Protein AF-A0A9P0LVD5-F1 (afdb_monomer)

Foldseek 3Di:
DDDDDDPPPDDDDDDFDDPDPDTDDDDPPDDDDDPDPDDDDDDPDDDDDDFDWLDDPQQFWKWWADPPDDIDIGGDDTGHDDQVRVQVSVLVVVLVVDVVCVVVPVVPSCQAWDWDQDPVVRKIKTAHQTWMFGRCSNCVSRQHHGDIDDHPDIDIRDD

Radius of gyration: 26.76 Å; Cα contacts (8 Å, |Δi|>4): 203; chains: 1; bounding box: 67×38×72 Å

Sequence (159 aa):
MFSFIKSSVMSNTFTLTGYTSKLSANFYPPIELD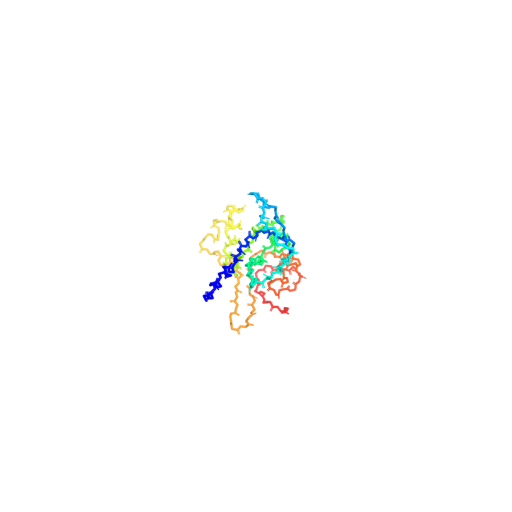ISPEYGLGLIGFYSYNTIYNIDDQHNKISLTHEGDESNVVTLPEGVYEIEDINKYIQHEIISMNDTYKERYENKVDQMFSLKANTNTLKCELHSVFDIALSNSMATMLGFKNKNFPRNKIYTSNL

Structure (mmCIF, N/CA/C/O backbone):
data_AF-A0A9P0LVD5-F1
#
_entry.id   AF-A0A9P0LVD5-F1
#
loop_
_atom_site.group_PDB
_atom_site.id
_atom_site.type_symbol
_atom_site.label_atom_id
_atom_site.label_alt_id
_atom_site.label_comp_id
_atom_site.label_asym_id
_atom_site.label_entity_id
_atom_site.label_seq_id
_atom_site.pdbx_PDB_ins_code
_atom_site.Cartn_x
_atom_site.Cartn_y
_atom_site.Cartn_z
_atom_site.occupancy
_atom_site.B_iso_or_equiv
_atom_site.auth_seq_id
_atom_site.auth_comp_id
_atom_site.auth_asym_id
_atom_site.auth_atom_id
_atom_site.pdbx_PDB_model_num
ATOM 1 N N . MET A 1 1 ? 48.397 -21.658 -47.848 1.00 34.56 1 MET A N 1
ATOM 2 C CA . MET A 1 1 ? 48.553 -20.995 -46.538 1.00 34.56 1 MET A CA 1
ATOM 3 C C . MET A 1 1 ? 47.273 -20.212 -46.302 1.00 34.56 1 MET A C 1
ATOM 5 O O . MET A 1 1 ? 47.086 -19.179 -46.925 1.00 34.56 1 MET A O 1
ATOM 9 N N . PHE A 1 2 ? 46.326 -20.789 -45.562 1.00 26.52 2 PHE A N 1
ATOM 10 C CA . PHE A 1 2 ? 45.029 -20.161 -45.302 1.00 26.52 2 PHE A CA 1
ATOM 11 C C . PHE A 1 2 ? 45.149 -19.307 -44.039 1.00 26.52 2 PHE A C 1
ATOM 13 O O . PHE A 1 2 ? 45.601 -19.797 -43.006 1.00 26.52 2 PHE A O 1
ATOM 20 N N . SER A 1 3 ? 44.825 -18.020 -44.164 1.00 28.14 3 SER A N 1
ATOM 21 C CA . SER A 1 3 ? 44.834 -17.058 -43.062 1.00 28.14 3 SER A CA 1
ATOM 22 C C . SER A 1 3 ? 43.588 -17.238 -42.193 1.00 28.14 3 SER A C 1
ATOM 24 O O . SER A 1 3 ? 42.499 -17.503 -42.701 1.00 28.14 3 SER A O 1
ATOM 26 N N . PHE A 1 4 ? 43.783 -17.132 -40.882 1.00 33.88 4 PHE A N 1
ATOM 27 C CA . PHE A 1 4 ? 42.813 -17.438 -39.839 1.00 33.88 4 PHE A CA 1
ATOM 28 C C . PHE A 1 4 ? 41.688 -16.399 -39.741 1.00 33.88 4 PHE A C 1
ATOM 30 O O . PHE A 1 4 ? 41.922 -15.192 -39.737 1.00 33.88 4 PHE A O 1
ATOM 37 N N . ILE A 1 5 ? 40.464 -16.907 -39.572 1.00 44.66 5 ILE A N 1
ATOM 38 C CA . ILE A 1 5 ? 39.280 -16.169 -39.126 1.00 44.66 5 ILE A CA 1
ATOM 39 C C . ILE A 1 5 ? 39.553 -15.613 -37.726 1.00 44.66 5 ILE A C 1
ATOM 41 O O . ILE A 1 5 ? 39.854 -16.370 -36.803 1.00 44.66 5 ILE A O 1
ATOM 45 N N . LYS A 1 6 ? 39.374 -14.305 -37.543 1.00 39.75 6 LYS A N 1
ATOM 46 C CA . LYS A 1 6 ? 39.178 -13.713 -36.217 1.00 39.75 6 LYS A CA 1
ATOM 47 C C . LYS A 1 6 ? 38.058 -12.680 -36.278 1.00 39.75 6 LYS A C 1
ATOM 49 O O . LYS A 1 6 ? 38.290 -11.485 -36.162 1.00 39.75 6 LYS A O 1
ATOM 54 N N . SER A 1 7 ? 36.826 -13.150 -36.465 1.00 43.06 7 SER A N 1
ATOM 55 C CA . SER A 1 7 ? 35.660 -12.361 -36.067 1.00 43.06 7 SER A CA 1
ATOM 56 C C . SER A 1 7 ? 35.535 -12.494 -34.550 1.00 43.06 7 SER A C 1
ATOM 58 O O . SER A 1 7 ? 34.950 -13.438 -34.027 1.00 43.06 7 SER A O 1
ATOM 60 N N . SER A 1 8 ? 36.193 -11.591 -33.828 1.00 51.53 8 SER A N 1
ATOM 61 C CA . SER A 1 8 ? 35.838 -11.318 -32.440 1.00 51.53 8 SER A CA 1
ATOM 62 C C . SER A 1 8 ? 34.467 -10.651 -32.478 1.00 51.53 8 SER A C 1
ATOM 64 O O . SER A 1 8 ? 34.387 -9.454 -32.741 1.00 51.53 8 SER A O 1
ATOM 66 N N . VAL A 1 9 ? 33.388 -11.411 -32.284 1.00 58.75 9 VAL A N 1
ATOM 67 C CA . VAL A 1 9 ? 32.045 -10.834 -32.142 1.00 58.75 9 VAL A CA 1
ATOM 68 C C . VAL A 1 9 ? 32.063 -9.958 -30.889 1.00 58.75 9 VAL A C 1
ATOM 70 O O . VAL A 1 9 ? 32.056 -10.466 -29.771 1.00 58.75 9 VAL A O 1
ATOM 73 N N . MET A 1 10 ? 32.163 -8.640 -31.067 1.00 65.62 10 MET A N 1
ATOM 74 C CA . MET A 1 10 ? 32.079 -7.691 -29.962 1.00 65.62 10 MET A CA 1
ATOM 75 C C . MET A 1 10 ? 30.617 -7.559 -29.543 1.00 65.62 10 MET A C 1
ATOM 77 O O . MET A 1 10 ? 29.795 -7.028 -30.286 1.00 65.62 10 MET A O 1
ATOM 81 N N . SER A 1 11 ? 30.288 -8.045 -28.349 1.00 71.75 11 SER A N 1
ATOM 82 C CA . SER A 1 11 ? 29.006 -7.783 -27.698 1.00 71.75 11 SER A CA 1
ATOM 83 C C . SER A 1 11 ? 29.186 -6.689 -26.649 1.00 71.75 11 SER A C 1
ATOM 85 O O . SER A 1 11 ? 29.937 -6.879 -25.692 1.00 71.75 11 SER A O 1
ATOM 87 N N . ASN A 1 12 ? 28.483 -5.569 -26.812 1.00 81.62 12 ASN A N 1
ATOM 88 C CA . ASN A 1 12 ? 28.413 -4.510 -25.807 1.00 81.62 12 ASN A CA 1
ATOM 89 C C . ASN A 1 12 ? 27.098 -4.626 -25.032 1.00 81.62 12 ASN A C 1
ATOM 91 O O . ASN A 1 12 ? 26.031 -4.742 -25.634 1.00 81.62 12 ASN A O 1
ATOM 95 N N . THR A 1 13 ? 27.176 -4.571 -23.704 1.00 87.12 13 THR A N 1
ATOM 96 C CA . THR A 1 13 ? 25.997 -4.523 -22.832 1.00 87.12 13 THR A CA 1
ATOM 97 C C . THR A 1 13 ? 25.754 -3.085 -22.408 1.00 87.12 13 THR A C 1
ATOM 99 O O . THR A 1 13 ? 26.630 -2.453 -21.819 1.00 87.12 13 THR A O 1
ATOM 102 N N . PHE A 1 14 ? 24.550 -2.582 -22.671 1.00 86.94 14 PHE A N 1
ATOM 103 C CA . PHE A 1 14 ? 24.114 -1.263 -22.230 1.00 86.94 14 PHE A CA 1
ATOM 104 C C . PHE A 1 14 ? 23.118 -1.405 -21.083 1.00 86.94 14 PHE A C 1
ATOM 106 O O . PHE A 1 14 ? 22.086 -2.058 -21.235 1.00 86.94 14 PHE A O 1
ATOM 113 N N . THR A 1 15 ? 23.410 -0.765 -19.952 1.00 89.00 15 THR A N 1
ATOM 114 C CA . THR A 1 15 ? 22.486 -0.677 -18.817 1.00 89.00 15 THR A CA 1
ATOM 115 C C . THR A 1 15 ? 21.878 0.714 -18.795 1.00 89.00 15 THR A C 1
ATOM 117 O O . THR A 1 15 ? 22.593 1.704 -18.651 1.00 89.00 15 THR A O 1
ATOM 120 N N . LEU A 1 16 ? 20.557 0.786 -18.942 1.00 89.12 16 LEU A N 1
ATOM 121 C CA . LEU A 1 16 ? 19.796 2.024 -18.847 1.00 89.12 16 LEU A CA 1
ATOM 122 C C . LEU A 1 16 ? 18.833 1.911 -17.669 1.00 89.12 16 LEU A C 1
ATOM 124 O O . LEU A 1 16 ? 18.188 0.879 -17.488 1.00 89.12 16 LEU A O 1
ATOM 128 N N . THR A 1 17 ? 18.729 2.978 -16.887 1.00 87.12 17 THR A N 1
ATOM 129 C CA . THR A 1 17 ? 17.748 3.104 -15.809 1.00 87.12 17 THR A CA 1
ATOM 130 C C . THR A 1 17 ? 16.838 4.288 -16.098 1.00 87.12 17 THR A C 1
ATOM 132 O O . THR A 1 17 ? 17.245 5.285 -16.695 1.00 87.12 17 THR A O 1
ATOM 135 N N . GLY A 1 18 ? 15.576 4.171 -15.705 1.00 86.38 18 GLY A N 1
ATOM 136 C CA . GLY A 1 18 ? 14.593 5.226 -15.885 1.00 86.38 18 GLY A CA 1
ATOM 137 C C . GLY A 1 18 ? 13.255 4.835 -15.279 1.00 86.38 18 GLY A C 1
ATOM 138 O O . GLY A 1 18 ? 12.994 3.662 -15.034 1.00 86.38 18 GLY A O 1
ATOM 139 N N . TYR A 1 19 ? 12.408 5.836 -15.057 1.00 81.38 19 TYR A N 1
ATOM 140 C CA . TYR A 1 19 ? 11.065 5.672 -14.487 1.00 81.38 19 TYR A CA 1
ATOM 141 C C . TYR A 1 19 ? 9.973 5.625 -15.567 1.00 81.38 19 TYR A C 1
ATOM 143 O O . TYR A 1 19 ? 8.792 5.773 -15.276 1.00 81.38 19 TYR A O 1
ATOM 151 N N . THR A 1 20 ? 10.362 5.484 -16.839 1.00 80.56 20 THR A N 1
ATOM 152 C CA . THR A 1 20 ? 9.434 5.498 -17.976 1.00 80.56 20 THR A CA 1
ATOM 153 C C . THR A 1 20 ? 9.774 4.396 -18.970 1.00 80.56 20 THR A C 1
ATOM 155 O O . THR A 1 20 ? 10.893 3.888 -18.999 1.00 80.56 20 THR A O 1
ATOM 158 N N . SER A 1 21 ? 8.826 4.081 -19.853 1.00 81.00 21 SER A N 1
ATOM 159 C CA . SER A 1 21 ? 9.022 3.134 -20.956 1.00 81.00 21 SER A CA 1
ATOM 160 C C . SER A 1 21 ? 9.960 3.641 -22.061 1.00 81.00 21 SER A C 1
ATOM 162 O O . SER A 1 21 ? 10.256 2.903 -22.999 1.00 81.00 21 SER A O 1
ATOM 164 N N . LYS A 1 22 ? 10.432 4.892 -21.978 1.00 87.19 22 LYS A N 1
ATOM 165 C CA . LYS A 1 22 ? 11.388 5.482 -22.916 1.00 87.19 22 LYS A CA 1
ATOM 166 C C . LYS A 1 22 ? 12.748 5.611 -22.239 1.00 87.19 22 LYS A C 1
ATOM 168 O O . LYS A 1 22 ? 12.905 6.379 -21.293 1.00 87.19 22 LYS A O 1
ATOM 173 N N . LEU A 1 23 ? 13.727 4.874 -22.755 1.00 88.31 23 LEU A N 1
ATOM 174 C CA . LEU A 1 23 ? 15.107 4.888 -22.278 1.00 88.31 23 LEU A CA 1
ATOM 175 C C . LEU A 1 23 ? 16.023 5.390 -23.395 1.00 88.31 23 LEU A C 1
ATOM 177 O O . LEU A 1 23 ? 15.930 4.943 -24.537 1.00 88.31 23 LEU A O 1
ATOM 181 N N . SER A 1 24 ? 16.909 6.322 -23.061 1.00 90.31 24 SER A N 1
ATOM 182 C CA . SER A 1 24 ? 17.911 6.870 -23.975 1.00 90.31 24 SER A CA 1
ATOM 183 C C . SER A 1 24 ? 19.168 7.229 -23.195 1.00 90.31 24 SER A C 1
ATOM 185 O O . SER A 1 24 ? 19.065 7.756 -22.089 1.00 90.31 24 SER A O 1
ATOM 187 N N . ALA A 1 25 ? 20.338 6.988 -23.776 1.00 88.25 25 ALA A N 1
ATOM 188 C CA . ALA A 1 25 ? 21.621 7.343 -23.184 1.00 88.25 25 ALA A CA 1
ATOM 189 C C . ALA A 1 25 ? 22.551 7.925 -24.253 1.00 88.25 25 ALA A C 1
ATOM 191 O O . ALA A 1 25 ? 22.530 7.489 -25.403 1.00 88.25 25 ALA A O 1
ATOM 192 N N . ASN A 1 26 ? 23.373 8.893 -23.848 1.00 90.25 26 ASN A N 1
ATOM 193 C CA . ASN A 1 26 ? 24.466 9.422 -24.655 1.00 90.25 26 ASN A CA 1
ATOM 194 C C . ASN A 1 26 ? 25.773 8.820 -24.139 1.00 90.25 26 ASN A C 1
ATOM 196 O O . ASN A 1 26 ? 26.042 8.879 -22.939 1.00 90.25 26 ASN A O 1
ATOM 200 N N . PHE A 1 27 ? 26.580 8.254 -25.030 1.00 86.06 27 PHE A N 1
ATOM 201 C CA . PHE A 1 27 ? 27.846 7.623 -24.665 1.00 86.06 27 PHE A CA 1
ATOM 202 C C . PHE A 1 27 ? 29.015 8.577 -24.917 1.00 86.06 27 PHE A C 1
ATOM 204 O O . PHE A 1 27 ? 29.106 9.179 -25.988 1.00 86.06 27 PHE A O 1
ATOM 211 N N . TYR A 1 28 ? 29.895 8.714 -23.920 1.00 86.44 28 TYR A N 1
ATOM 212 C CA . TYR A 1 28 ? 31.171 9.414 -24.046 1.00 86.44 28 TYR A CA 1
ATOM 213 C C . TYR A 1 28 ? 32.302 8.557 -23.447 1.00 86.44 28 TYR A C 1
ATOM 215 O O . TYR A 1 28 ? 32.211 8.205 -22.267 1.00 86.44 28 TYR A O 1
ATOM 223 N N . PRO A 1 29 ? 33.364 8.233 -24.208 1.00 87.25 29 PRO A N 1
ATOM 224 C CA . PRO A 1 29 ? 33.580 8.584 -25.618 1.00 87.25 29 PRO A CA 1
ATOM 225 C C . PRO A 1 29 ? 32.531 7.947 -26.555 1.00 87.25 29 PRO A C 1
ATOM 227 O O . PRO A 1 29 ? 31.830 7.017 -26.142 1.00 87.25 29 PRO A O 1
ATOM 230 N N . PRO A 1 30 ? 32.367 8.467 -27.787 1.00 86.81 30 PRO A N 1
ATOM 231 C CA . PRO A 1 30 ? 31.458 7.867 -28.756 1.00 86.81 30 PRO A CA 1
ATOM 232 C C . PRO A 1 30 ? 31.867 6.421 -29.055 1.00 86.81 30 PRO A C 1
ATOM 234 O O . PRO A 1 30 ? 33.039 6.061 -28.976 1.00 86.81 30 PRO A O 1
ATOM 237 N N . ILE A 1 31 ? 30.886 5.591 -29.409 1.00 83.62 31 ILE A N 1
ATOM 238 C CA . ILE A 1 31 ? 31.150 4.221 -29.849 1.00 83.62 31 ILE A CA 1
ATOM 239 C C . ILE A 1 31 ? 31.815 4.306 -31.222 1.00 83.62 31 ILE A C 1
ATOM 241 O O . ILE A 1 31 ? 31.172 4.669 -32.208 1.00 83.62 31 ILE A O 1
ATOM 245 N N . GLU A 1 32 ? 33.106 4.003 -31.265 1.00 82.94 32 GLU A N 1
ATOM 246 C CA . GLU A 1 32 ? 33.874 3.985 -32.502 1.00 82.94 32 GLU A CA 1
ATOM 247 C C . GLU A 1 32 ? 33.580 2.696 -33.273 1.00 82.94 32 GLU A C 1
ATOM 249 O O . GLU A 1 32 ? 33.659 1.588 -32.739 1.00 82.94 32 GLU A O 1
ATOM 254 N N . LEU A 1 33 ? 33.201 2.859 -34.537 1.00 80.38 33 LEU A N 1
ATOM 255 C CA . LEU A 1 33 ? 33.091 1.773 -35.501 1.00 80.38 33 LEU A CA 1
ATOM 256 C C . LEU A 1 33 ? 34.344 1.809 -36.378 1.00 80.38 33 LEU A C 1
ATOM 258 O O . LEU A 1 33 ? 34.876 2.887 -36.647 1.00 80.38 33 LEU A O 1
ATOM 262 N N . ASP A 1 34 ? 34.813 0.642 -36.818 1.00 79.38 34 ASP A N 1
ATOM 263 C CA . ASP A 1 34 ? 35.940 0.560 -37.752 1.00 79.38 34 ASP A CA 1
ATOM 264 C C . ASP A 1 34 ? 35.622 1.278 -39.098 1.00 79.38 34 ASP A C 1
ATOM 266 O O . ASP A 1 34 ? 34.551 1.841 -39.317 1.00 79.38 34 ASP A O 1
ATOM 270 N N . ILE A 1 35 ? 36.548 1.255 -40.056 1.00 77.56 35 ILE A N 1
ATOM 271 C CA . ILE A 1 35 ? 36.388 1.936 -41.362 1.00 77.56 35 ILE A CA 1
ATOM 272 C C . ILE A 1 35 ? 35.598 1.076 -42.387 1.00 77.56 35 ILE A C 1
ATOM 274 O O . ILE A 1 35 ? 35.456 1.437 -43.554 1.00 77.56 35 ILE A O 1
ATOM 278 N N . SER A 1 36 ? 35.078 -0.088 -41.989 1.00 77.38 36 SER A N 1
ATOM 279 C CA . SER A 1 36 ? 34.351 -0.995 -42.891 1.00 77.38 36 SER A CA 1
ATOM 280 C C . SER A 1 36 ? 33.016 -0.379 -43.341 1.00 77.38 36 SER A C 1
ATOM 282 O O . SER A 1 36 ? 32.330 0.236 -42.538 1.00 77.38 36 SER A O 1
ATOM 284 N N . PRO A 1 37 ? 32.584 -0.536 -44.602 1.00 67.44 37 PRO A N 1
ATOM 285 C CA . PRO A 1 37 ? 31.345 0.086 -45.080 1.00 67.44 37 PRO A CA 1
ATOM 286 C C . PRO A 1 37 ? 30.058 -0.585 -44.570 1.00 67.44 37 PRO A C 1
ATOM 288 O O . PRO A 1 37 ? 28.981 -0.007 -44.704 1.00 67.44 37 PRO A O 1
ATOM 291 N N . GLU A 1 38 ? 30.139 -1.791 -44.000 1.00 78.62 38 GLU A N 1
ATOM 292 C CA . GLU A 1 38 ? 28.968 -2.586 -43.620 1.00 78.62 38 GLU A CA 1
ATOM 293 C C . GLU A 1 38 ? 28.970 -2.910 -42.121 1.00 78.62 38 GLU A C 1
ATOM 295 O O . GLU A 1 38 ? 29.773 -3.714 -41.641 1.00 78.62 38 GLU A O 1
ATOM 300 N N . TYR A 1 39 ? 28.031 -2.301 -41.392 1.00 74.31 39 TYR A N 1
ATOM 301 C CA . TYR A 1 39 ? 27.758 -2.573 -39.982 1.00 74.31 39 TYR A CA 1
ATOM 302 C C . TYR A 1 39 ? 26.319 -3.038 -39.795 1.00 74.31 39 TYR A C 1
ATOM 304 O O . TYR A 1 39 ? 25.386 -2.457 -40.346 1.00 74.31 39 TYR A O 1
ATOM 312 N N . GLY A 1 40 ? 26.139 -4.064 -38.968 1.00 78.69 40 GLY A N 1
ATOM 313 C CA . GLY A 1 40 ? 24.835 -4.505 -38.491 1.00 78.69 40 GLY A CA 1
ATOM 314 C C . GLY A 1 40 ? 24.742 -4.314 -36.984 1.00 78.69 40 GLY A C 1
ATOM 315 O O . GLY A 1 40 ? 25.621 -4.758 -36.248 1.00 78.69 40 GLY A O 1
ATOM 316 N N . LEU A 1 41 ? 23.666 -3.680 -36.521 1.00 81.50 41 LEU A N 1
ATOM 317 C CA . LEU A 1 41 ? 23.310 -3.676 -35.106 1.00 81.50 41 LEU A CA 1
ATOM 318 C C . LEU A 1 41 ? 22.334 -4.829 -34.851 1.00 81.50 41 LEU A C 1
ATOM 320 O O . LEU A 1 41 ? 21.229 -4.839 -35.391 1.00 81.50 41 LEU A O 1
ATOM 324 N N . GLY A 1 42 ? 22.738 -5.791 -34.025 1.00 82.44 42 GLY A N 1
ATOM 325 C CA . GLY A 1 42 ? 21.886 -6.890 -33.581 1.00 82.44 42 GLY A CA 1
ATOM 326 C C . GLY A 1 42 ? 21.673 -6.836 -32.073 1.00 82.44 42 GLY A C 1
ATOM 327 O O . GLY A 1 42 ? 22.639 -6.789 -31.313 1.00 82.44 42 GLY A O 1
ATOM 328 N N . LEU A 1 43 ? 20.417 -6.869 -31.630 1.00 86.94 43 LEU A N 1
ATOM 329 C CA . LEU A 1 43 ? 20.092 -7.042 -30.216 1.00 86.94 43 LEU A CA 1
ATOM 330 C C . LEU A 1 43 ? 20.192 -8.528 -29.862 1.00 86.94 43 LEU A C 1
ATOM 332 O O . LEU A 1 43 ? 19.361 -9.325 -30.289 1.00 86.94 43 LEU A O 1
ATOM 336 N N . ILE A 1 44 ? 21.212 -8.893 -29.089 1.00 87.25 44 ILE A N 1
ATOM 337 C CA . ILE A 1 44 ? 21.461 -10.292 -28.702 1.00 87.25 44 ILE A CA 1
ATOM 338 C C . ILE A 1 44 ? 20.590 -10.702 -27.501 1.00 87.25 44 ILE A C 1
ATOM 340 O O . ILE A 1 44 ? 20.219 -11.865 -27.374 1.00 87.25 44 ILE A O 1
ATOM 344 N N . GLY A 1 45 ? 20.219 -9.757 -26.632 1.00 85.50 45 GLY A N 1
ATOM 345 C CA . GLY A 1 45 ? 19.348 -10.016 -25.488 1.00 85.50 45 GLY A CA 1
ATOM 346 C C . GLY A 1 45 ? 18.811 -8.734 -24.862 1.00 85.50 45 GLY A C 1
ATOM 347 O O . GLY A 1 45 ? 19.489 -7.708 -24.859 1.00 85.50 45 GLY A O 1
ATOM 348 N N . PHE A 1 46 ? 17.589 -8.804 -24.333 1.00 87.88 46 PHE A N 1
ATOM 349 C 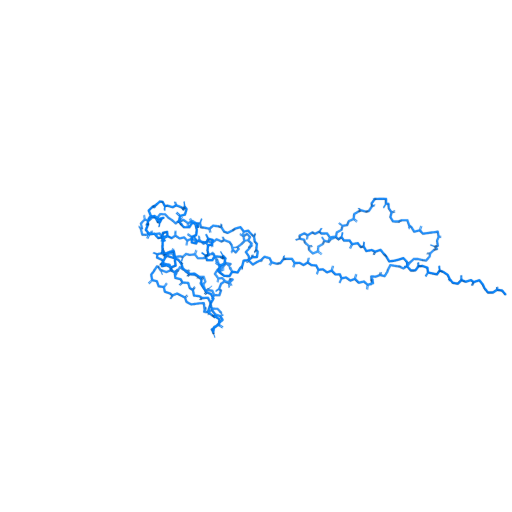CA . PHE A 1 46 ? 16.926 -7.713 -23.624 1.00 87.88 46 PHE A CA 1
ATOM 350 C C . PHE A 1 46 ? 16.511 -8.190 -22.236 1.00 87.88 46 PHE A C 1
ATOM 352 O O . PHE A 1 46 ? 15.715 -9.119 -22.107 1.00 87.88 46 PHE A O 1
ATOM 359 N N . TYR A 1 47 ? 17.050 -7.541 -21.208 1.00 87.25 47 TYR A N 1
ATOM 360 C CA . TYR A 1 47 ? 16.718 -7.807 -19.814 1.00 87.25 47 TYR A CA 1
ATOM 361 C C . TYR A 1 47 ? 16.154 -6.529 -19.206 1.00 87.25 47 TYR A C 1
ATOM 363 O O . TYR A 1 47 ? 16.785 -5.476 -19.270 1.00 87.25 47 TYR A O 1
ATOM 371 N N . SER A 1 48 ? 14.963 -6.626 -18.626 1.00 84.88 48 SER A N 1
ATOM 372 C CA . SER A 1 48 ? 14.282 -5.517 -17.968 1.00 84.88 48 SER A CA 1
ATOM 373 C C . SER A 1 48 ? 13.938 -5.929 -16.544 1.00 84.88 48 SER A C 1
ATOM 375 O O . SER A 1 48 ? 13.391 -7.008 -16.321 1.00 84.88 48 SER A O 1
ATOM 377 N N . TYR A 1 49 ? 14.265 -5.055 -15.598 1.00 82.38 49 TYR A N 1
ATOM 378 C CA . TYR A 1 49 ? 13.853 -5.157 -14.206 1.00 82.38 49 TYR A CA 1
ATOM 379 C C . TYR A 1 49 ? 12.957 -3.957 -13.923 1.00 82.38 49 TYR A C 1
ATOM 381 O O . TYR A 1 49 ? 13.400 -2.820 -14.070 1.00 82.38 49 TYR A O 1
ATOM 389 N N . ASN A 1 50 ? 11.704 -4.208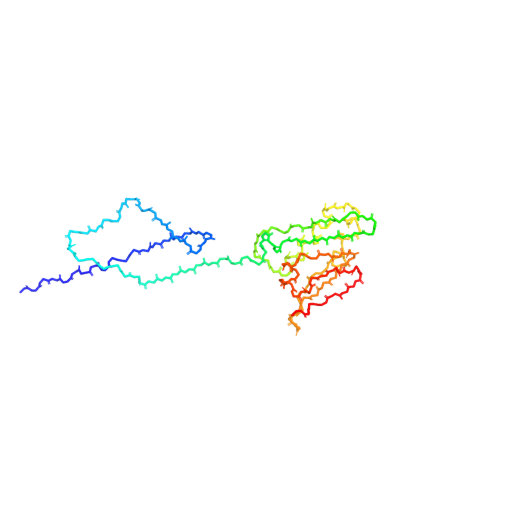 -13.553 1.00 78.62 50 ASN A N 1
ATOM 390 C CA . ASN A 1 50 ? 10.758 -3.164 -13.176 1.00 78.62 50 ASN A CA 1
ATOM 391 C C . ASN A 1 50 ? 10.305 -3.420 -11.744 1.00 78.62 50 ASN A C 1
ATOM 393 O O . ASN A 1 50 ? 9.929 -4.544 -11.412 1.00 78.62 50 ASN A O 1
ATOM 397 N N . THR A 1 51 ? 10.301 -2.372 -10.929 1.00 79.31 51 THR A N 1
ATOM 398 C CA . THR A 1 51 ? 9.610 -2.386 -9.642 1.00 79.31 51 THR A CA 1
ATOM 399 C C . THR A 1 51 ? 8.260 -1.721 -9.848 1.00 79.31 51 THR A C 1
ATOM 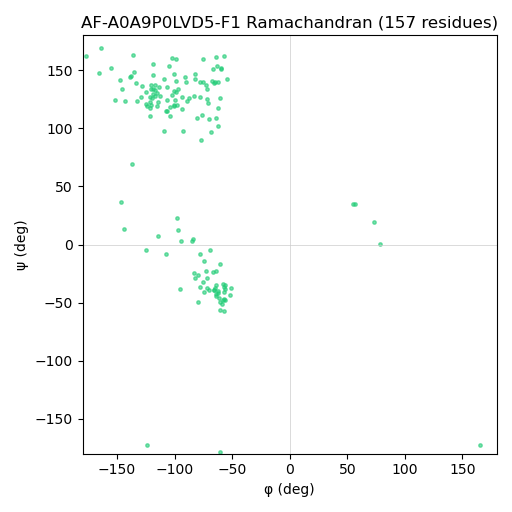401 O O . THR A 1 51 ? 8.200 -0.570 -10.272 1.00 79.31 51 THR A O 1
ATOM 404 N N . ILE A 1 52 ? 7.183 -2.457 -9.589 1.00 82.94 52 ILE A N 1
ATOM 405 C CA . ILE A 1 52 ? 5.820 -1.935 -9.664 1.00 82.94 52 ILE A CA 1
ATOM 406 C C . ILE A 1 52 ? 5.365 -1.713 -8.228 1.00 82.94 52 ILE A C 1
ATOM 408 O O . ILE A 1 52 ? 5.206 -2.674 -7.477 1.00 82.94 52 ILE A O 1
ATOM 412 N N . TYR A 1 53 ? 5.209 -0.451 -7.843 1.00 88.69 53 TYR A N 1
ATOM 413 C CA . TYR A 1 53 ? 4.658 -0.094 -6.542 1.00 88.69 53 TYR A CA 1
ATOM 414 C C . TYR A 1 53 ? 3.163 -0.397 -6.525 1.00 88.69 53 TYR A C 1
ATOM 416 O O . TYR A 1 53 ? 2.453 -0.071 -7.475 1.00 88.69 53 TYR A O 1
ATOM 424 N N . ASN A 1 54 ? 2.686 -1.040 -5.460 1.00 89.62 54 ASN A N 1
ATOM 425 C CA . ASN A 1 54 ? 1.249 -1.157 -5.216 1.00 89.62 54 ASN A CA 1
ATOM 426 C C . ASN A 1 54 ? 0.700 0.099 -4.529 1.00 89.62 54 ASN A C 1
ATOM 428 O O . ASN A 1 54 ? -0.475 0.408 -4.694 1.00 89.62 54 ASN A O 1
ATOM 432 N N . ILE A 1 55 ? 1.549 0.839 -3.811 1.00 91.88 55 ILE A N 1
ATOM 433 C CA . ILE A 1 55 ? 1.226 2.149 -3.250 1.00 91.88 55 ILE A CA 1
ATOM 434 C C . ILE A 1 55 ? 1.953 3.229 -4.055 1.00 91.88 55 ILE A C 1
ATOM 436 O O . ILE A 1 55 ? 3.180 3.298 -4.039 1.00 91.88 55 ILE A O 1
ATOM 440 N N . ASP A 1 56 ? 1.190 4.083 -4.731 1.00 90.06 56 ASP A N 1
ATOM 441 C CA . ASP A 1 56 ? 1.664 5.261 -5.467 1.00 90.06 56 ASP A CA 1
ATOM 442 C C . ASP A 1 56 ? 0.959 6.542 -4.968 1.00 90.06 56 ASP A C 1
ATOM 444 O O . ASP A 1 56 ? 0.198 6.513 -3.996 1.00 90.06 56 ASP A O 1
ATOM 448 N N . ASP A 1 57 ? 1.177 7.673 -5.637 1.00 89.12 57 ASP A N 1
ATOM 449 C CA . ASP A 1 57 ? 0.556 8.964 -5.318 1.00 89.12 57 ASP A CA 1
ATOM 450 C C . ASP A 1 57 ? -0.987 8.976 -5.392 1.00 89.12 57 ASP A C 1
ATOM 452 O O . ASP A 1 57 ? -1.634 9.869 -4.831 1.00 89.12 57 ASP A O 1
ATOM 456 N N . GLN A 1 58 ? -1.590 7.979 -6.044 1.00 86.81 58 GLN A N 1
ATOM 457 C CA . GLN A 1 58 ? -3.034 7.793 -6.133 1.00 86.81 58 GLN A CA 1
ATOM 458 C C . GLN A 1 58 ? -3.546 6.823 -5.061 1.00 86.81 58 GLN A C 1
ATOM 460 O O . GLN A 1 58 ? -4.625 7.048 -4.507 1.00 86.81 58 GLN A O 1
ATOM 465 N N . HIS A 1 59 ? -2.816 5.754 -4.743 1.00 87.62 59 HIS A N 1
ATOM 466 C CA . HIS A 1 59 ? -3.255 4.629 -3.903 1.00 87.62 59 HIS A CA 1
ATOM 467 C C . HIS A 1 59 ? -2.789 4.716 -2.437 1.00 87.62 59 HIS A C 1
ATOM 469 O O . HIS A 1 59 ? -2.740 3.699 -1.751 1.00 87.62 59 HIS A O 1
ATOM 475 N N . ASN A 1 60 ? -2.467 5.908 -1.927 1.00 93.19 60 ASN A N 1
ATOM 476 C CA . ASN A 1 60 ? -1.775 6.056 -0.642 1.00 93.19 60 ASN A CA 1
ATOM 477 C C . ASN A 1 60 ? -2.545 6.739 0.498 1.00 93.19 60 ASN A C 1
ATOM 479 O O . ASN A 1 60 ? -1.934 7.025 1.525 1.00 93.19 60 ASN A O 1
ATOM 483 N N . LYS A 1 61 ? -3.843 7.037 0.362 1.00 92.50 61 LYS A N 1
ATOM 484 C CA . LYS A 1 61 ? -4.579 7.841 1.360 1.00 92.50 61 LYS A CA 1
ATOM 485 C C . LYS A 1 61 ? -5.735 7.103 2.016 1.00 92.50 61 LYS A C 1
ATOM 487 O O . LYS A 1 61 ? -6.597 6.539 1.338 1.00 92.50 61 LYS A O 1
ATOM 492 N N . ILE A 1 62 ? -5.800 7.234 3.340 1.00 92.50 62 ILE A N 1
ATOM 493 C CA . ILE A 1 62 ? -6.895 6.758 4.186 1.00 92.50 62 ILE A CA 1
ATOM 494 C C . ILE A 1 62 ? -7.355 7.893 5.090 1.00 92.50 62 ILE A C 1
ATOM 496 O O . ILE A 1 62 ? -6.5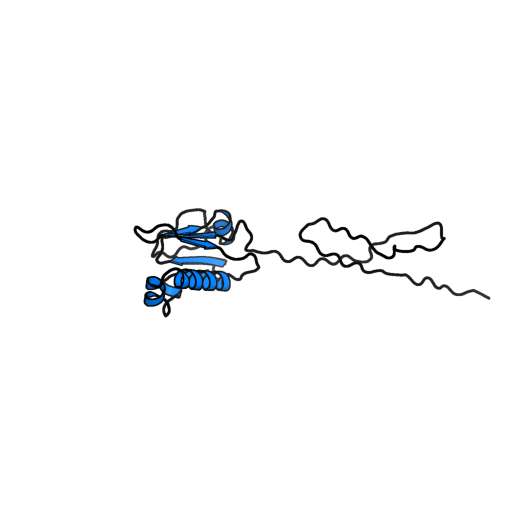59 8.478 5.819 1.00 92.50 62 ILE A O 1
ATOM 500 N N . SER A 1 63 ? -8.652 8.169 5.078 1.00 92.56 63 SER A N 1
ATOM 501 C CA . SER A 1 63 ? -9.292 9.122 5.976 1.00 92.56 63 SER A CA 1
ATOM 502 C C . SER A 1 63 ? -9.920 8.399 7.165 1.00 92.56 63 SER A C 1
ATOM 504 O O . SER A 1 63 ? -10.613 7.395 6.996 1.00 92.56 63 SER A O 1
ATOM 506 N N . LEU A 1 64 ? -9.679 8.929 8.361 1.00 91.25 64 LEU A N 1
ATOM 507 C CA . LEU A 1 64 ? -10.124 8.410 9.648 1.00 91.25 64 LEU A CA 1
ATOM 508 C C . LEU A 1 64 ? -10.889 9.504 10.384 1.00 91.25 64 LEU A C 1
ATOM 510 O O . LEU A 1 64 ? -10.342 10.569 10.665 1.00 91.25 64 LEU A O 1
ATOM 514 N N . THR A 1 65 ? -12.149 9.249 10.711 1.00 90.12 65 THR A N 1
ATOM 515 C CA . THR A 1 65 ? -12.987 10.191 11.459 1.00 90.12 65 THR A CA 1
ATOM 516 C C . THR A 1 65 ? -13.423 9.566 12.779 1.00 90.12 65 THR A C 1
ATOM 518 O O . THR A 1 65 ? -13.912 8.434 12.821 1.00 90.12 65 THR A O 1
ATOM 521 N N . HIS A 1 66 ? -13.223 10.307 13.866 1.00 83.81 66 HIS A N 1
ATOM 522 C CA . HIS A 1 66 ? -13.756 9.982 15.184 1.00 83.81 66 HIS A CA 1
ATOM 523 C C . HIS A 1 66 ? -14.984 10.860 15.475 1.00 83.81 66 HIS A C 1
ATOM 525 O O . HIS A 1 66 ? -15.225 11.860 14.801 1.00 83.81 66 HIS A O 1
ATOM 531 N N . GLU A 1 67 ? -15.829 10.455 16.421 1.00 77.19 67 GLU A N 1
ATOM 532 C CA . GLU A 1 67 ? -17.118 11.112 16.645 1.00 77.19 67 GLU A CA 1
ATOM 533 C C . GLU A 1 67 ? -16.967 12.569 17.071 1.00 77.19 67 GLU A C 1
ATOM 535 O O . GLU A 1 67 ? -16.440 12.848 18.143 1.00 77.19 67 GLU A O 1
ATOM 540 N N . GLY A 1 68 ? -17.482 13.478 16.241 1.00 70.12 68 GLY A N 1
ATOM 541 C CA . GLY A 1 68 ? -17.423 14.916 16.499 1.00 70.12 68 GLY A CA 1
ATOM 542 C C . GLY A 1 68 ? -16.072 15.565 16.185 1.00 70.12 68 GLY A C 1
ATOM 543 O O . GLY A 1 68 ? -15.962 16.777 16.348 1.00 70.12 68 GLY A O 1
ATOM 544 N N . ASP A 1 69 ? -15.093 14.793 15.704 1.00 77.44 69 ASP A N 1
ATOM 545 C CA . ASP A 1 69 ? -13.758 15.274 15.347 1.00 77.44 69 ASP A CA 1
ATOM 546 C C . ASP A 1 69 ? -13.616 15.517 13.837 1.00 77.44 69 ASP A C 1
ATOM 548 O O . ASP A 1 69 ? -14.350 14.965 13.010 1.00 77.44 69 ASP A O 1
ATOM 552 N N . GLU A 1 70 ? -12.628 16.333 13.465 1.00 81.44 70 GLU A N 1
ATOM 553 C CA . GLU A 1 70 ? -12.213 16.477 12.070 1.00 81.44 70 GLU A CA 1
ATOM 554 C C . GLU A 1 70 ? -11.585 15.177 11.540 1.00 81.44 70 GLU A C 1
ATOM 556 O O . GLU A 1 70 ? -10.993 14.381 12.277 1.00 81.44 70 GLU A O 1
ATOM 561 N N . SER A 1 71 ? -11.714 14.947 10.230 1.00 85.25 71 SER A N 1
ATOM 562 C CA . SER A 1 71 ? -11.124 13.768 9.597 1.00 85.25 71 SER A CA 1
ATOM 563 C C . SER A 1 71 ? -9.604 13.896 9.541 1.00 85.25 71 SER A C 1
ATOM 565 O O . SER A 1 71 ? -9.070 14.769 8.861 1.00 85.25 71 SER A O 1
ATOM 567 N N . ASN A 1 72 ? -8.908 12.941 10.149 1.00 89.44 72 ASN A N 1
ATOM 568 C CA . ASN A 1 72 ? -7.469 12.768 9.993 1.00 89.44 72 ASN A CA 1
ATOM 569 C C . ASN A 1 72 ? -7.181 11.988 8.708 1.00 89.44 72 ASN A C 1
ATOM 571 O O . ASN A 1 72 ? -7.968 11.127 8.314 1.00 89.44 72 ASN A O 1
ATOM 575 N N . VAL A 1 73 ? -6.069 12.283 8.036 1.00 91.62 73 VAL A N 1
ATOM 576 C CA . VAL A 1 73 ? -5.665 11.581 6.810 1.00 91.62 73 VAL A CA 1
ATOM 577 C C . VAL A 1 73 ? -4.297 10.951 7.020 1.00 91.62 73 VAL A C 1
ATOM 579 O O . VAL A 1 73 ? -3.310 11.652 7.218 1.00 91.62 73 VAL A O 1
ATOM 582 N N . VAL A 1 74 ? -4.243 9.626 6.935 1.00 92.75 74 VAL A N 1
ATOM 583 C CA . VAL A 1 74 ? -3.003 8.850 6.898 1.00 92.75 74 VAL A CA 1
ATOM 584 C C . VAL A 1 74 ? -2.560 8.743 5.443 1.00 92.75 74 VAL A C 1
ATOM 586 O O . VAL A 1 74 ? -3.335 8.308 4.588 1.00 92.75 74 VAL A O 1
ATOM 589 N N . THR A 1 75 ? -1.318 9.145 5.166 1.00 93.94 75 THR A N 1
ATOM 590 C CA . THR A 1 75 ? -0.700 9.021 3.840 1.00 93.94 75 THR A CA 1
ATOM 591 C C . THR A 1 75 ? 0.468 8.043 3.913 1.00 93.94 75 THR A C 1
ATOM 593 O O . THR A 1 75 ? 1.390 8.237 4.707 1.00 93.94 75 THR A O 1
ATOM 596 N N . LEU A 1 76 ? 0.422 6.988 3.102 1.00 94.44 76 LEU A N 1
ATOM 597 C CA . LEU A 1 76 ? 1.510 6.026 2.970 1.00 94.44 76 LEU A CA 1
ATOM 598 C C . LEU A 1 76 ? 2.577 6.555 1.990 1.00 94.44 76 LEU A C 1
ATOM 600 O O . LEU A 1 76 ? 2.231 7.181 0.983 1.00 94.44 76 LEU A O 1
ATOM 604 N N . PRO A 1 77 ? 3.872 6.320 2.245 1.00 94.56 77 PRO A N 1
ATOM 605 C CA . PRO A 1 77 ? 4.912 6.551 1.254 1.00 94.56 77 PRO A CA 1
ATOM 606 C C . PRO A 1 77 ? 4.723 5.629 0.044 1.00 94.56 77 PRO A C 1
ATOM 608 O O . PRO A 1 77 ? 4.152 4.546 0.162 1.00 94.56 77 PRO A O 1
ATOM 611 N N . GLU A 1 78 ? 5.214 6.053 -1.119 1.00 93.00 78 GLU A N 1
ATOM 612 C CA . GLU A 1 78 ? 5.211 5.204 -2.311 1.00 93.00 78 GLU A CA 1
ATOM 613 C C . GLU A 1 78 ? 6.135 4.000 -2.117 1.00 93.00 78 GLU A C 1
ATOM 615 O O . GLU A 1 78 ? 7.244 4.128 -1.587 1.00 93.00 78 GLU A O 1
ATOM 620 N N . GLY A 1 79 ? 5.697 2.827 -2.567 1.00 92.44 79 GLY A N 1
ATOM 621 C CA . GLY A 1 79 ? 6.497 1.620 -2.432 1.00 92.44 79 GLY A CA 1
ATOM 622 C C . GLY A 1 79 ? 5.734 0.325 -2.661 1.00 92.44 79 GLY A C 1
ATOM 623 O O . GLY A 1 79 ? 4.576 0.302 -3.080 1.00 92.44 79 GLY A O 1
ATOM 624 N N . VAL A 1 80 ? 6.434 -0.774 -2.383 1.00 91.88 80 VAL A N 1
ATOM 625 C CA . VAL A 1 80 ? 5.876 -2.127 -2.377 1.00 91.88 80 VAL A CA 1
ATOM 626 C C . VAL A 1 80 ? 5.598 -2.516 -0.933 1.00 91.88 80 VAL A C 1
ATOM 628 O O . VAL A 1 80 ? 6.525 -2.561 -0.126 1.00 91.88 80 VAL A O 1
ATOM 631 N N . TYR A 1 81 ? 4.339 -2.798 -0.624 1.00 93.69 81 TYR A N 1
ATOM 632 C CA . TYR A 1 81 ? 3.896 -3.154 0.719 1.00 93.69 81 TYR A CA 1
ATOM 633 C C . TYR A 1 81 ? 3.088 -4.444 0.709 1.00 93.69 81 TYR A C 1
ATOM 635 O O . TYR A 1 81 ? 2.176 -4.594 -0.105 1.00 93.69 81 TYR A O 1
ATOM 643 N N . GLU A 1 82 ? 3.349 -5.324 1.670 1.00 93.38 82 GLU A N 1
ATOM 644 C CA . GLU A 1 82 ? 2.404 -6.386 2.004 1.00 93.38 82 GLU A CA 1
ATOM 645 C C . GLU A 1 82 ? 1.226 -5.815 2.807 1.00 93.38 82 GLU A C 1
ATOM 647 O O . GLU A 1 82 ? 1.318 -4.745 3.422 1.00 93.38 82 GLU A O 1
ATOM 652 N N . ILE A 1 83 ? 0.101 -6.534 2.835 1.00 94.44 83 ILE A N 1
ATOM 653 C CA . ILE A 1 83 ? -1.089 -6.115 3.596 1.00 94.44 83 ILE A CA 1
ATOM 654 C C . ILE A 1 83 ? -0.741 -5.904 5.079 1.00 94.44 83 ILE A C 1
ATOM 656 O O . ILE A 1 83 ? -1.209 -4.950 5.704 1.00 94.44 83 ILE A O 1
ATOM 660 N N . GLU A 1 84 ? 0.117 -6.756 5.638 1.00 95.25 84 GLU A N 1
ATOM 661 C CA . GLU A 1 84 ? 0.602 -6.658 7.012 1.00 95.25 84 GLU A CA 1
ATOM 662 C C . GLU A 1 84 ? 1.427 -5.388 7.255 1.00 95.25 84 GLU A C 1
ATOM 664 O O . GLU A 1 84 ? 1.351 -4.810 8.343 1.00 95.25 84 GLU A O 1
ATOM 669 N N . ASP A 1 85 ? 2.194 -4.938 6.261 1.00 96.25 85 ASP A N 1
ATOM 670 C CA . ASP A 1 85 ? 3.014 -3.730 6.364 1.00 96.25 85 ASP A CA 1
ATOM 671 C C . ASP A 1 85 ? 2.144 -2.475 6.289 1.00 96.25 85 ASP A C 1
ATOM 673 O O . ASP A 1 85 ? 2.310 -1.568 7.108 1.00 96.25 85 ASP A O 1
ATOM 677 N N . ILE A 1 86 ? 1.144 -2.463 5.396 1.00 95.44 86 ILE A N 1
ATOM 678 C CA . ILE A 1 86 ? 0.109 -1.418 5.346 1.00 95.44 86 ILE A CA 1
ATOM 679 C C . ILE A 1 86 ? -0.595 -1.325 6.705 1.00 95.44 86 ILE A C 1
ATOM 681 O O . ILE A 1 86 ? -0.731 -0.237 7.266 1.00 95.44 86 ILE A O 1
ATOM 685 N N . ASN A 1 87 ? -1.005 -2.466 7.270 1.00 96.62 87 ASN A N 1
ATOM 686 C CA . ASN A 1 87 ? -1.677 -2.516 8.565 1.00 96.62 87 ASN A CA 1
ATOM 687 C C . ASN A 1 87 ? -0.825 -1.911 9.687 1.00 96.62 87 ASN A C 1
ATOM 689 O O . ASN A 1 87 ? -1.303 -1.045 10.419 1.00 96.62 87 ASN A O 1
ATOM 693 N N . LYS A 1 88 ? 0.435 -2.343 9.812 1.00 96.62 88 LYS A N 1
ATOM 694 C CA . LYS A 1 88 ? 1.352 -1.841 10.847 1.00 96.62 88 LYS A CA 1
ATOM 695 C C . LYS A 1 88 ? 1.623 -0.350 10.689 1.00 96.62 88 LYS A C 1
ATOM 697 O O . LYS A 1 88 ? 1.641 0.364 11.688 1.00 96.62 88 LYS A O 1
ATOM 702 N N . TYR A 1 89 ? 1.811 0.114 9.454 1.00 96.31 89 TYR A N 1
ATOM 703 C CA . TYR A 1 89 ? 2.044 1.526 9.172 1.00 96.31 89 TYR A CA 1
ATOM 704 C C . TYR A 1 89 ? 0.864 2.381 9.641 1.00 96.31 89 TYR A C 1
ATOM 706 O O . TYR A 1 89 ? 1.049 3.337 10.387 1.00 96.31 89 TYR A O 1
ATOM 714 N N .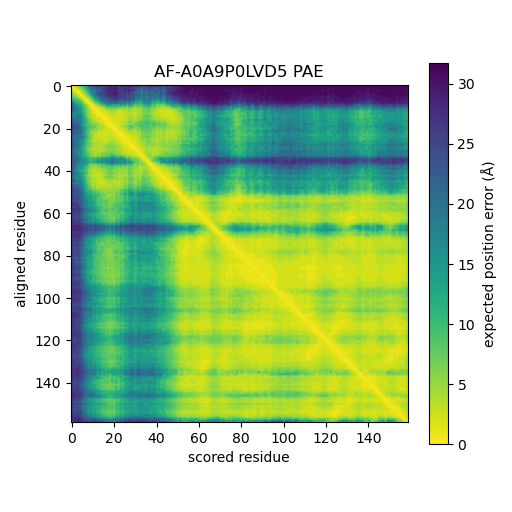 ILE A 1 90 ? -0.362 1.991 9.279 1.00 94.75 90 ILE A N 1
ATOM 715 C CA . ILE A 1 90 ? -1.573 2.714 9.686 1.00 94.75 90 ILE A CA 1
ATOM 716 C C . ILE A 1 90 ? -1.748 2.677 11.207 1.00 94.75 90 ILE A C 1
ATOM 718 O O . ILE A 1 90 ? -2.036 3.705 11.809 1.00 94.75 90 ILE A O 1
ATOM 722 N N . GLN A 1 91 ? -1.550 1.520 11.849 1.00 95.56 91 GLN A N 1
ATOM 723 C CA . GLN A 1 91 ? -1.625 1.405 13.309 1.00 95.56 91 GLN A CA 1
ATOM 724 C C . GLN A 1 91 ? -0.641 2.356 14.001 1.00 95.56 91 GLN A 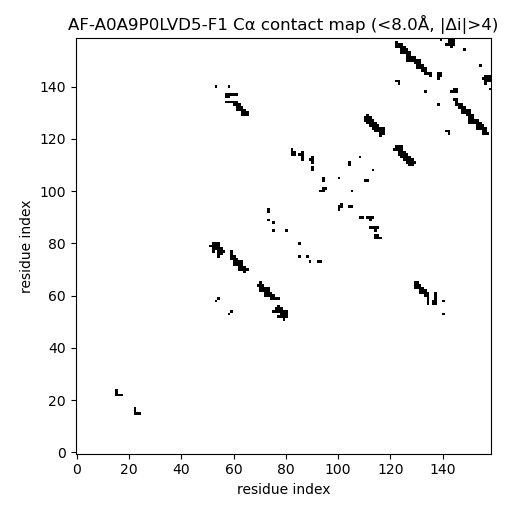C 1
ATOM 726 O O . GLN A 1 91 ? -1.028 3.065 14.929 1.00 95.56 91 GLN A O 1
ATOM 731 N N . HIS A 1 92 ? 0.610 2.387 13.535 1.00 95.12 92 HIS A N 1
ATOM 732 C CA . HIS A 1 92 ? 1.637 3.278 14.062 1.00 95.12 92 HIS A CA 1
ATOM 733 C C . HIS A 1 92 ? 1.254 4.749 13.880 1.00 95.12 92 HIS A C 1
ATOM 735 O O . HIS A 1 92 ? 1.346 5.522 14.831 1.00 95.12 92 HIS A O 1
ATOM 741 N N . GLU A 1 93 ? 0.778 5.120 12.692 1.00 94.50 93 GLU A N 1
ATOM 742 C CA . GLU A 1 93 ? 0.424 6.502 12.380 1.00 94.50 93 GLU A CA 1
ATOM 743 C C . GLU A 1 93 ? -0.775 6.997 13.204 1.00 94.50 93 GLU A C 1
ATOM 745 O O . GLU A 1 93 ? -0.769 8.105 13.726 1.00 94.50 93 GLU A O 1
ATOM 750 N N . ILE A 1 94 ? -1.786 6.154 13.424 1.00 91.62 94 ILE A N 1
ATOM 751 C CA . ILE A 1 94 ? -2.928 6.519 14.276 1.00 91.62 94 ILE A CA 1
ATOM 752 C C . ILE A 1 94 ? -2.486 6.785 15.723 1.00 91.62 94 ILE A C 1
ATOM 754 O O . ILE A 1 94 ? -2.993 7.698 16.376 1.00 91.62 94 ILE A O 1
ATOM 758 N N . ILE A 1 95 ? -1.554 5.981 16.234 1.00 92.12 95 ILE A N 1
ATOM 759 C CA . ILE A 1 95 ? -1.038 6.101 17.602 1.00 92.12 95 ILE A CA 1
ATOM 760 C C . ILE A 1 95 ? -0.145 7.332 17.750 1.00 92.12 95 ILE A C 1
ATOM 762 O O . ILE A 1 95 ? -0.187 7.988 18.788 1.00 92.12 95 ILE A O 1
ATOM 766 N N . SER A 1 96 ? 0.651 7.660 16.730 1.00 90.94 96 SER A N 1
ATOM 767 C CA . SER A 1 96 ? 1.521 8.840 16.745 1.00 90.94 96 SER A CA 1
ATOM 768 C C . SER A 1 96 ? 0.747 10.154 16.594 1.00 90.94 96 SER A C 1
ATOM 770 O O . SER A 1 96 ? 1.232 11.191 17.042 1.00 90.94 96 SER A O 1
ATOM 772 N N . MET A 1 97 ? -0.458 10.121 16.015 1.00 87.38 97 MET A N 1
ATOM 773 C CA . MET A 1 97 ? -1.298 11.304 15.795 1.00 87.38 97 MET A CA 1
ATOM 774 C C . MET A 1 97 ? -1.923 11.889 17.072 1.00 87.38 97 MET A C 1
ATOM 776 O O . MET A 1 97 ? -2.222 13.082 17.096 1.00 87.38 97 MET A O 1
ATOM 780 N N . ASN A 1 98 ? -2.182 11.085 18.112 1.00 86.25 98 ASN A N 1
ATOM 781 C CA . ASN A 1 98 ? -2.894 11.554 19.308 1.00 86.25 98 ASN A CA 1
ATOM 782 C C . ASN A 1 98 ? -2.505 10.771 20.573 1.00 86.25 98 ASN A C 1
ATOM 784 O O . ASN A 1 98 ? -2.704 9.555 20.647 1.00 86.25 98 ASN A O 1
ATOM 788 N N . ASP A 1 99 ? -2.060 11.487 21.610 1.00 88.94 99 ASP A N 1
ATOM 789 C CA . ASP A 1 99 ? -1.657 10.905 22.898 1.00 88.94 99 ASP A CA 1
ATOM 790 C C . ASP A 1 99 ? -2.780 10.093 23.570 1.00 88.94 99 ASP A C 1
ATOM 792 O O . ASP A 1 99 ? -2.525 9.044 24.157 1.00 88.94 99 ASP A O 1
ATOM 796 N N . THR A 1 100 ? -4.043 10.499 23.406 1.00 88.06 100 THR A N 1
ATOM 797 C CA . THR A 1 100 ? -5.205 9.759 23.930 1.00 88.06 100 THR A CA 1
ATOM 798 C C . THR A 1 100 ? -5.361 8.402 23.239 1.00 88.06 100 THR A C 1
ATOM 800 O O . THR A 1 100 ? -5.702 7.405 23.882 1.00 88.06 100 THR A O 1
ATOM 803 N N . TYR A 1 101 ? -5.121 8.329 21.924 1.00 88.94 101 TYR A N 1
ATOM 804 C CA . TYR A 1 101 ? -5.162 7.057 21.193 1.00 88.94 101 TYR A CA 1
ATOM 805 C C . TYR A 1 101 ? -3.993 6.166 21.579 1.00 88.94 101 TYR A C 1
ATOM 807 O O . TYR A 1 101 ? -4.195 4.966 21.774 1.00 88.94 101 TYR A O 1
ATOM 815 N N . LYS A 1 102 ? -2.808 6.753 21.763 1.00 90.50 102 LYS A N 1
ATOM 816 C CA . LYS A 1 102 ? -1.639 6.043 22.268 1.00 90.50 102 LYS A CA 1
ATOM 817 C C . LYS A 1 102 ? -1.909 5.407 23.625 1.00 90.50 102 LYS A C 1
ATOM 819 O O . LYS A 1 102 ? -1.850 4.187 23.732 1.00 90.50 102 LYS A O 1
ATOM 824 N N . GLU A 1 103 ? -2.309 6.185 24.627 1.00 91.00 103 GLU A N 1
ATOM 825 C CA . GLU A 1 103 ? -2.592 5.662 25.971 1.00 91.00 103 GLU A CA 1
ATOM 826 C C . GLU A 1 103 ? -3.661 4.558 25.961 1.00 91.00 103 GLU A C 1
ATOM 828 O O . GLU A 1 103 ? -3.569 3.572 26.697 1.00 91.00 103 GLU A O 1
ATOM 833 N N . ARG A 1 104 ? -4.673 4.688 25.096 1.00 90.69 104 ARG A N 1
ATOM 834 C CA . ARG A 1 104 ? -5.785 3.735 25.018 1.00 90.69 104 ARG A CA 1
ATOM 835 C C . ARG A 1 104 ? -5.445 2.444 24.270 1.00 90.69 104 ARG A C 1
ATOM 837 O O . ARG A 1 104 ? -5.964 1.387 24.643 1.00 90.69 104 ARG A O 1
ATOM 844 N N . TYR A 1 105 ? -4.635 2.516 23.213 1.00 92.44 105 TYR A N 1
ATOM 845 C CA . TYR A 1 105 ? -4.482 1.426 22.243 1.00 92.44 105 TYR A CA 1
ATOM 846 C C . TYR A 1 105 ? -3.049 0.939 22.016 1.00 92.44 105 TYR A C 1
ATOM 848 O O . TYR A 1 105 ? -2.905 -0.076 21.343 1.00 92.44 105 TYR A O 1
ATOM 856 N N . GLU A 1 106 ? -2.008 1.542 22.602 1.00 89.94 106 GLU A N 1
ATOM 857 C CA . GLU A 1 106 ? -0.599 1.129 22.416 1.00 89.94 106 GLU A CA 1
ATOM 858 C C . GLU A 1 106 ? -0.379 -0.378 22.648 1.00 89.94 106 GLU A C 1
ATOM 860 O O . GLU A 1 106 ? 0.329 -1.035 21.892 1.00 89.94 106 GLU A O 1
ATOM 865 N N . ASN A 1 107 ? -1.079 -0.967 23.624 1.00 91.12 107 ASN A N 1
ATOM 866 C CA . ASN A 1 107 ? -1.000 -2.402 23.932 1.00 91.12 107 ASN A CA 1
ATOM 867 C C . ASN A 1 107 ? -2.085 -3.263 23.247 1.00 91.12 107 ASN A C 1
ATOM 869 O O . ASN A 1 107 ? -2.207 -4.454 23.536 1.00 91.12 107 ASN A O 1
ATOM 873 N N . LYS A 1 108 ? -2.938 -2.669 22.402 1.00 93.38 108 LYS A N 1
ATOM 874 C CA . LYS A 1 108 ? -4.125 -3.299 21.784 1.00 93.38 108 LYS A CA 1
ATOM 875 C C . LYS A 1 108 ? -4.399 -2.769 20.369 1.00 93.38 108 LYS A C 1
ATOM 877 O O . LYS A 1 108 ? -5.555 -2.620 19.975 1.00 93.38 108 LYS A O 1
ATOM 882 N N . VAL A 1 109 ? -3.346 -2.498 19.602 1.00 93.44 109 VAL A N 1
ATOM 883 C CA . VAL A 1 109 ? -3.423 -1.844 18.282 1.00 93.44 109 VAL A CA 1
ATOM 884 C C . VAL A 1 109 ? -4.333 -2.581 17.292 1.00 93.44 109 VAL A C 1
ATOM 886 O O . VAL A 1 109 ? -5.091 -1.950 16.560 1.00 93.44 109 VAL A O 1
ATOM 889 N N . ASP A 1 110 ? -4.368 -3.915 17.359 1.00 92.88 110 ASP A N 1
ATOM 890 C CA . ASP A 1 110 ? -5.231 -4.758 16.520 1.00 92.88 110 ASP A CA 1
ATOM 891 C C . ASP A 1 110 ? -6.730 -4.594 16.814 1.00 92.88 110 ASP A C 1
ATOM 893 O O . ASP A 1 110 ? -7.568 -4.882 15.960 1.00 92.88 110 ASP A O 1
ATOM 897 N N . GLN A 1 111 ? -7.091 -4.137 18.019 1.00 92.44 111 GLN A N 1
ATOM 898 C CA . GLN A 1 111 ? -8.481 -3.815 18.362 1.00 92.44 111 GLN A CA 1
ATOM 899 C C . GLN A 1 111 ? -8.883 -2.437 17.825 1.00 92.44 111 GLN A C 1
ATOM 901 O O . GLN A 1 111 ? -10.062 -2.205 17.576 1.00 92.44 111 GLN A O 1
ATOM 906 N N . MET A 1 112 ? -7.917 -1.534 17.637 1.00 94.25 112 MET A N 1
ATOM 907 C CA . MET A 1 112 ? -8.131 -0.179 17.128 1.00 94.25 112 MET A CA 1
ATOM 908 C C . MET A 1 112 ? -8.281 -0.161 15.605 1.00 94.25 112 MET A C 1
ATOM 910 O O . MET A 1 112 ? -9.218 0.434 15.072 1.00 94.25 112 MET A O 1
ATOM 914 N N . PHE A 1 113 ? -7.356 -0.811 14.905 1.00 95.62 113 PHE A N 1
ATOM 915 C CA . PHE A 1 113 ? -7.349 -0.926 13.454 1.00 95.62 113 PHE A CA 1
ATOM 916 C C . PHE A 1 113 ? -6.784 -2.290 13.072 1.00 95.62 113 PHE A C 1
ATOM 918 O O . PHE A 1 113 ? -5.757 -2.711 13.599 1.00 95.62 113 PHE A O 1
ATOM 925 N N . S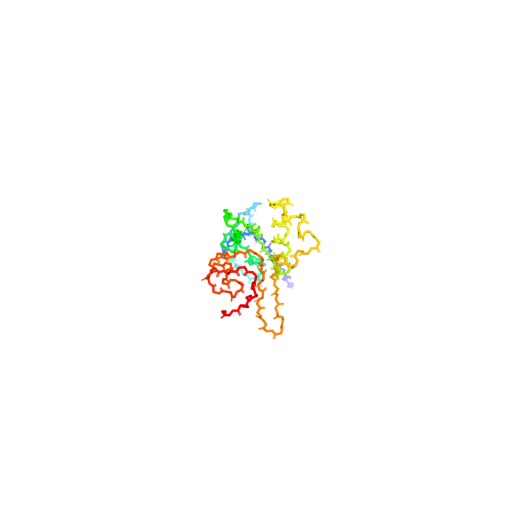ER A 1 114 ? -7.445 -2.977 12.148 1.00 96.88 114 SER A N 1
ATOM 926 C CA . SER A 1 114 ? -6.942 -4.215 11.575 1.00 96.88 114 SER A CA 1
ATOM 927 C C . SER A 1 114 ? -7.299 -4.280 10.098 1.00 96.88 114 SER A C 1
ATOM 929 O O . SER A 1 114 ? -8.470 -4.230 9.735 1.00 96.88 114 SER A O 1
ATOM 931 N N . LEU A 1 115 ? -6.279 -4.442 9.267 1.00 96.31 115 LEU A N 1
ATOM 932 C CA . LEU A 1 115 ? -6.373 -4.805 7.863 1.00 96.31 115 LEU A CA 1
ATOM 933 C C . LEU A 1 115 ? -5.614 -6.119 7.673 1.00 96.31 115 LEU A C 1
ATOM 935 O O . LEU A 1 115 ? -4.429 -6.200 7.992 1.00 96.31 115 LEU A O 1
ATOM 939 N N . LYS A 1 116 ? -6.301 -7.165 7.216 1.00 95.75 116 LYS A N 1
ATOM 940 C CA . LYS A 1 116 ? -5.722 -8.511 7.089 1.00 95.75 116 LYS A CA 1
ATOM 941 C C . LYS A 1 116 ? -6.161 -9.180 5.800 1.00 95.75 116 LYS A C 1
ATOM 943 O O . LYS A 1 116 ? -7.309 -9.037 5.387 1.00 95.75 116 LYS A O 1
ATOM 948 N N . ALA A 1 117 ? -5.265 -9.954 5.202 1.00 94.25 117 ALA A N 1
ATOM 949 C CA . ALA A 1 117 ? -5.621 -10.869 4.132 1.00 94.25 117 ALA A CA 1
ATOM 950 C C . ALA A 1 117 ? -6.168 -12.174 4.730 1.00 94.25 117 ALA A C 1
ATOM 952 O O . ALA A 1 117 ? -5.540 -12.813 5.574 1.00 94.25 117 ALA A O 1
ATOM 953 N N . ASN A 1 118 ? -7.340 -12.597 4.273 1.00 92.19 118 ASN A N 1
ATOM 954 C CA . ASN A 1 118 ? -7.895 -13.909 4.553 1.00 92.19 118 ASN A CA 1
ATOM 955 C C . ASN A 1 118 ? -7.478 -14.860 3.427 1.00 92.19 118 ASN A C 1
ATOM 957 O O . ASN A 1 118 ? -8.101 -14.906 2.366 1.00 92.19 118 ASN A O 1
ATOM 961 N N . THR A 1 119 ? -6.422 -15.637 3.667 1.00 89.06 119 THR A N 1
ATOM 962 C CA . THR A 1 119 ? -5.823 -16.552 2.679 1.00 89.06 119 THR A CA 1
ATOM 963 C C . THR A 1 119 ? -6.753 -17.681 2.239 1.00 89.06 119 THR A C 1
ATOM 965 O O . THR A 1 119 ? -6.602 -18.195 1.136 1.00 89.06 119 THR A O 1
ATOM 968 N N . ASN A 1 120 ? -7.755 -18.034 3.050 1.00 90.88 120 ASN A N 1
ATOM 969 C CA . ASN A 1 120 ? -8.745 -19.050 2.688 1.00 90.88 120 ASN A CA 1
ATOM 970 C C . ASN A 1 120 ? -9.764 -18.529 1.668 1.00 90.88 120 ASN A C 1
ATOM 972 O O . ASN A 1 120 ? -10.277 -19.296 0.859 1.00 90.88 120 ASN A O 1
ATOM 976 N N . THR A 1 121 ? -10.089 -17.235 1.728 1.00 90.06 121 THR A N 1
ATOM 977 C CA . THR A 1 121 ? -11.101 -16.612 0.857 1.00 90.06 121 THR A CA 1
ATOM 978 C C . THR A 1 121 ? -10.508 -15.698 -0.211 1.00 90.06 121 THR A C 1
ATOM 980 O O . THR A 1 121 ? -11.247 -15.263 -1.089 1.00 90.06 121 THR A O 1
ATOM 983 N N . LEU A 1 122 ? -9.197 -15.428 -0.151 1.00 89.25 122 LEU A N 1
ATOM 984 C CA . LEU A 1 122 ? -8.475 -14.458 -0.985 1.00 89.25 122 LEU A CA 1
ATOM 985 C C . LEU A 1 122 ? -9.081 -13.047 -0.913 1.00 89.25 122 LEU A C 1
ATOM 987 O O . LEU A 1 122 ? -9.112 -12.312 -1.898 1.00 89.25 122 LEU A O 1
ATOM 991 N N . LYS A 1 123 ? -9.588 -12.677 0.268 1.00 93.12 123 LYS A N 1
ATOM 992 C CA . LYS A 1 123 ? -10.243 -11.390 0.530 1.00 93.12 123 LYS A CA 1
ATOM 993 C C . LYS A 1 123 ? -9.509 -10.596 1.598 1.00 93.12 123 LYS A C 1
ATOM 995 O O . LYS A 1 123 ? -8.852 -11.174 2.456 1.00 93.12 123 LYS A O 1
ATOM 1000 N N . CYS A 1 124 ? -9.671 -9.278 1.581 1.00 94.44 124 CYS A N 1
ATOM 1001 C CA . CYS A 1 124 ? -9.219 -8.406 2.658 1.00 94.44 124 CYS A CA 1
ATOM 1002 C C . CYS A 1 124 ? -10.327 -8.237 3.700 1.00 94.44 124 CYS A C 1
ATOM 1004 O O . CYS A 1 124 ? -11.498 -8.069 3.354 1.00 94.44 124 CYS A O 1
ATOM 1006 N N . GLU A 1 125 ? -9.951 -8.237 4.971 1.00 95.75 125 GLU A N 1
ATOM 1007 C CA . GLU A 1 125 ? -10.807 -7.915 6.106 1.00 95.75 125 GLU A CA 1
ATOM 1008 C C . GLU A 1 125 ? -10.323 -6.616 6.748 1.00 95.75 125 GLU A C 1
ATOM 1010 O O . GLU A 1 125 ? -9.140 -6.473 7.053 1.00 95.75 125 GLU A O 1
ATOM 1015 N N . LEU A 1 126 ? -11.242 -5.671 6.931 1.00 95.50 126 LEU A N 1
ATOM 1016 C CA . LEU A 1 126 ? -10.998 -4.353 7.500 1.00 95.50 126 LEU A CA 1
ATOM 1017 C C . LEU A 1 126 ? -11.865 -4.162 8.743 1.00 95.50 126 LEU A C 1
ATOM 1019 O O . LEU A 1 126 ? -13.087 -4.296 8.685 1.00 95.50 126 LEU A O 1
ATOM 1023 N N . HIS A 1 127 ? -11.238 -3.790 9.848 1.00 95.88 127 HIS A N 1
ATOM 1024 C CA . HIS A 1 127 ? -11.885 -3.422 11.096 1.00 95.88 127 HIS A CA 1
ATOM 1025 C C . HIS A 1 127 ? -11.265 -2.137 11.639 1.00 95.88 127 HIS A C 1
ATOM 1027 O O . HIS A 1 127 ? -10.044 -1.983 11.635 1.00 95.88 127 HIS A O 1
ATOM 1033 N N . SER A 1 128 ? -12.094 -1.230 12.157 1.00 94.62 128 SER A N 1
ATOM 1034 C CA . SER A 1 128 ? -11.606 -0.063 12.885 1.00 94.62 128 SER A CA 1
ATOM 1035 C C . SER A 1 128 ? -12.630 0.492 13.862 1.00 94.62 128 SER A C 1
ATOM 1037 O O . SER A 1 128 ? -13.836 0.384 13.643 1.00 94.62 128 SER A O 1
ATOM 1039 N N . VAL A 1 129 ? -12.133 1.123 14.926 1.00 93.94 129 VAL A N 1
ATOM 1040 C CA . VAL A 1 129 ? -12.928 1.925 15.869 1.00 93.94 129 VAL A CA 1
ATOM 1041 C C . VAL A 1 129 ? -13.270 3.323 15.333 1.00 93.94 129 VAL A C 1
ATOM 1043 O O . VAL A 1 129 ? -14.080 4.023 15.942 1.00 93.94 129 VAL A O 1
ATOM 1046 N N . PHE A 1 130 ? -12.687 3.714 14.195 1.00 92.50 130 PHE A N 1
ATOM 1047 C CA . PHE A 1 130 ? -12.935 4.972 13.487 1.00 92.50 130 PHE A CA 1
ATOM 1048 C C . PHE A 1 130 ? -13.792 4.743 12.244 1.00 92.50 130 PHE A C 1
ATOM 1050 O O . PHE A 1 130 ? -13.797 3.651 11.670 1.00 92.50 130 PHE A O 1
ATOM 1057 N N . ASP A 1 131 ? -14.525 5.774 11.830 1.00 93.19 131 ASP A N 1
ATOM 1058 C CA . ASP A 1 131 ? -15.169 5.773 10.523 1.00 93.19 131 ASP A CA 1
ATOM 1059 C C . ASP A 1 131 ? -14.074 5.937 9.460 1.00 93.19 131 ASP A C 1
ATOM 1061 O O . ASP A 1 131 ? -13.269 6.868 9.529 1.00 93.19 131 ASP A O 1
ATOM 1065 N N . ILE A 1 132 ? -14.016 5.012 8.498 1.00 92.69 132 ILE A N 1
ATOM 1066 C CA . ILE A 1 132 ? -12.978 4.994 7.461 1.00 92.69 132 ILE A CA 1
ATOM 1067 C C . ILE A 1 132 ? -13.562 5.445 6.126 1.00 92.69 132 ILE A C 1
ATOM 1069 O O . ILE A 1 132 ? -14.598 4.942 5.688 1.00 92.69 132 ILE A O 1
ATOM 1073 N N . ALA A 1 133 ? -12.839 6.311 5.423 1.00 91.94 133 ALA A N 1
ATOM 1074 C CA . ALA A 1 133 ? -13.007 6.515 3.991 1.00 91.94 133 ALA A CA 1
ATOM 1075 C C . ALA A 1 133 ? -11.681 6.226 3.277 1.00 91.94 133 ALA A C 1
ATOM 1077 O O . ALA A 1 133 ? -10.643 6.809 3.583 1.00 91.94 133 ALA A O 1
ATOM 1078 N N . LEU A 1 134 ? -11.716 5.287 2.335 1.00 88.56 134 LEU A N 1
ATOM 1079 C CA . LEU A 1 134 ? -10.583 4.967 1.469 1.00 88.56 134 LEU A CA 1
ATOM 1080 C C . LEU A 1 134 ? -10.683 5.818 0.202 1.00 88.56 134 LEU A C 1
ATOM 1082 O O . LEU A 1 134 ? -11.788 6.022 -0.304 1.00 88.56 134 LEU A O 1
ATOM 1086 N N . SER A 1 135 ? -9.554 6.274 -0.348 1.00 85.62 135 SER A N 1
ATOM 1087 C CA . SER A 1 135 ? -9.569 6.848 -1.697 1.00 85.62 135 SER A CA 1
ATOM 1088 C C . SER A 1 135 ? -10.079 5.808 -2.708 1.00 85.62 135 SER A C 1
ATOM 1090 O O . SER A 1 135 ? -9.910 4.605 -2.503 1.00 85.62 135 SER A O 1
ATOM 1092 N N . ASN A 1 136 ? -10.704 6.238 -3.813 1.00 82.25 136 ASN A N 1
ATOM 1093 C CA . ASN A 1 136 ? -11.257 5.312 -4.820 1.00 82.25 136 ASN A CA 1
ATOM 1094 C C . ASN A 1 136 ? -10.227 4.276 -5.293 1.00 82.25 136 ASN A C 1
ATOM 1096 O O . ASN A 1 136 ? -10.538 3.093 -5.427 1.00 82.25 136 ASN A O 1
ATOM 1100 N N . SER A 1 137 ? -9.011 4.746 -5.542 1.00 83.75 137 SER A N 1
ATOM 1101 C CA . SER A 1 137 ? -7.829 3.982 -5.923 1.00 83.75 137 SER A CA 1
ATOM 1102 C C . SER A 1 137 ? -7.465 2.961 -4.844 1.00 83.75 137 SER A C 1
ATOM 1104 O O . SER A 1 137 ? -7.476 1.760 -5.112 1.00 83.75 137 SER A O 1
ATOM 1106 N N . MET A 1 138 ? -7.249 3.394 -3.599 1.00 89.38 138 MET A N 1
ATOM 1107 C CA . MET A 1 138 ? -6.860 2.492 -2.509 1.00 89.38 138 MET A CA 1
ATOM 1108 C C . MET A 1 138 ? -7.954 1.472 -2.158 1.00 89.38 138 MET A C 1
ATOM 1110 O O . MET A 1 138 ? -7.660 0.305 -1.905 1.00 89.38 138 MET A O 1
ATOM 1114 N N . ALA A 1 139 ? -9.226 1.880 -2.202 1.00 90.81 139 ALA A N 1
ATOM 1115 C CA . ALA A 1 139 ? -10.360 0.976 -2.028 1.00 90.81 139 ALA A CA 1
ATOM 1116 C C . ALA A 1 139 ? -10.332 -0.144 -3.075 1.00 90.81 139 ALA A C 1
ATOM 1118 O O . ALA A 1 139 ? -10.433 -1.318 -2.724 1.00 90.81 139 ALA A O 1
ATOM 1119 N N . THR A 1 140 ? -10.128 0.218 -4.346 1.00 90.06 140 THR A N 1
ATOM 1120 C CA . THR A 1 140 ? -10.067 -0.735 -5.461 1.00 90.06 140 THR A CA 1
ATOM 1121 C C . THR A 1 140 ? -8.877 -1.684 -5.319 1.00 90.06 140 THR A C 1
ATOM 1123 O O . THR A 1 140 ? -9.057 -2.889 -5.477 1.00 90.06 140 THR A O 1
ATOM 1126 N N . MET A 1 141 ? -7.697 -1.176 -4.939 1.00 90.50 141 MET A N 1
ATOM 1127 C CA . MET A 1 141 ? -6.504 -1.995 -4.677 1.00 90.50 141 MET A CA 1
ATOM 1128 C C . MET A 1 141 ? -6.754 -3.056 -3.594 1.00 90.50 141 MET A C 1
ATOM 1130 O O . MET A 1 141 ? -6.335 -4.200 -3.735 1.00 90.50 141 MET A O 1
ATOM 1134 N N . LEU A 1 142 ? -7.474 -2.698 -2.529 1.00 91.69 142 LEU A N 1
ATOM 1135 C CA . LEU A 1 142 ? -7.812 -3.602 -1.424 1.00 91.69 142 LEU A CA 1
ATOM 1136 C C . LEU A 1 142 ? -9.076 -4.454 -1.684 1.00 91.69 142 LEU A C 1
ATOM 1138 O O . LEU A 1 142 ? -9.525 -5.194 -0.806 1.00 91.69 142 LEU A O 1
ATOM 1142 N N . GLY A 1 143 ? -9.688 -4.350 -2.868 1.00 91.88 143 GLY A N 1
ATOM 1143 C CA . GLY A 1 143 ? -10.897 -5.096 -3.239 1.00 91.88 143 GLY A CA 1
ATOM 1144 C C . GLY A 1 143 ? -12.187 -4.601 -2.564 1.00 91.88 143 GLY A C 1
ATOM 1145 O O . GLY A 1 143 ? -13.193 -5.319 -2.491 1.00 91.88 143 GLY A O 1
ATOM 1146 N N . PHE A 1 144 ? -12.197 -3.375 -2.051 1.00 92.56 144 PHE A N 1
ATOM 1147 C CA . PHE A 1 144 ? -13.376 -2.745 -1.472 1.00 92.56 144 PHE A CA 1
ATOM 1148 C C . PHE A 1 144 ? -14.060 -1.795 -2.455 1.00 92.56 144 PHE A C 1
ATOM 1150 O O . PHE A 1 144 ? -13.431 -1.013 -3.162 1.00 92.56 144 PHE A O 1
ATOM 1157 N N . LYS A 1 145 ? -15.395 -1.796 -2.453 1.00 89.69 145 LYS A N 1
ATOM 1158 C CA . LYS A 1 145 ? -16.155 -0.748 -3.142 1.00 89.69 145 LYS A CA 1
ATOM 1159 C C . LYS A 1 145 ? -15.893 0.592 -2.465 1.00 89.69 145 LYS A C 1
ATOM 1161 O O . LYS A 1 145 ? -15.890 0.656 -1.238 1.00 89.69 145 LYS A O 1
ATOM 1166 N N . ASN A 1 146 ? -15.759 1.649 -3.259 1.00 85.38 146 ASN A N 1
ATOM 1167 C CA . ASN A 1 146 ? -15.628 3.000 -2.738 1.00 85.38 146 A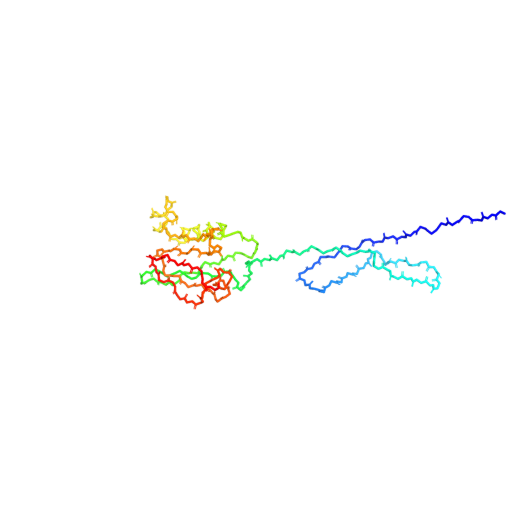SN A CA 1
ATOM 1168 C C . ASN A 1 146 ? -16.901 3.426 -1.985 1.00 85.38 146 ASN A C 1
ATOM 1170 O O . ASN A 1 146 ? -17.956 3.624 -2.591 1.00 85.38 146 ASN A O 1
ATOM 1174 N N . LYS A 1 147 ? -16.802 3.514 -0.661 1.00 87.12 147 LYS A N 1
ATOM 1175 C CA . LYS A 1 147 ? -17.844 3.983 0.254 1.00 87.12 147 LYS A CA 1
ATOM 1176 C C . LYS A 1 147 ? -17.208 4.309 1.603 1.00 87.12 147 LYS A C 1
ATOM 1178 O O . LYS A 1 147 ? -16.084 3.896 1.876 1.00 87.12 147 LYS A O 1
ATOM 1183 N N . ASN A 1 148 ? -17.975 4.948 2.476 1.00 89.69 148 ASN A N 1
ATOM 1184 C CA . ASN A 1 148 ? -17.596 5.072 3.877 1.00 89.69 148 ASN A CA 1
ATOM 1185 C C . ASN A 1 148 ? -17.819 3.734 4.597 1.00 89.69 148 ASN A C 1
ATOM 1187 O O . ASN A 1 148 ? -18.823 3.045 4.371 1.00 89.69 148 ASN A O 1
ATOM 1191 N N . PHE A 1 149 ? -16.890 3.385 5.478 1.00 92.44 149 PHE A N 1
ATOM 1192 C CA . PHE A 1 149 ? -16.907 2.200 6.326 1.00 92.44 149 PHE A CA 1
ATOM 1193 C C . PHE A 1 149 ? -17.141 2.644 7.772 1.00 92.44 149 PHE A C 1
ATOM 1195 O O . PHE A 1 149 ? -16.197 3.059 8.442 1.00 92.44 149 PHE A O 1
ATOM 1202 N N . PRO A 1 150 ? -18.395 2.585 8.256 1.00 93.19 150 PRO A N 1
ATOM 1203 C CA . PRO A 1 150 ? -18.708 2.898 9.642 1.00 93.19 150 PRO A CA 1
ATOM 1204 C C . PRO A 1 150 ? -17.884 2.089 10.648 1.00 93.19 150 PRO A C 1
ATOM 1206 O O . PRO A 1 150 ? -17.684 0.886 10.453 1.00 93.19 150 PRO A O 1
ATOM 1209 N N . ARG A 1 151 ? -17.496 2.721 11.749 1.00 93.19 151 ARG A N 1
ATOM 1210 C CA . ARG A 1 151 ? -16.732 2.120 12.847 1.00 93.19 151 ARG A CA 1
ATOM 1211 C C . ARG A 1 151 ? -17.373 0.895 13.494 1.00 93.19 151 ARG A C 1
ATOM 1213 O O . ARG A 1 151 ? -18.583 0.671 13.413 1.00 93.19 151 ARG A O 1
ATOM 1220 N N . ASN A 1 152 ? -16.540 0.148 14.218 1.00 93.31 152 ASN A N 1
ATOM 1221 C CA . ASN A 1 152 ? -16.876 -1.019 15.041 1.00 93.31 152 ASN A CA 1
ATOM 1222 C C . ASN A 1 152 ? -17.589 -2.130 14.257 1.00 93.31 152 ASN A C 1
ATOM 1224 O O . ASN A 1 152 ? -18.482 -2.810 14.766 1.00 93.31 152 ASN A O 1
ATOM 1228 N N . LYS A 1 153 ? -17.205 -2.294 12.990 1.00 94.12 153 LYS A N 1
ATOM 1229 C CA . LYS A 1 153 ? -17.695 -3.340 12.093 1.00 94.12 153 LYS A CA 1
ATOM 1230 C C . LYS A 1 153 ? -16.525 -3.952 11.342 1.00 94.12 153 LYS A C 1
ATOM 1232 O O . LYS A 1 153 ? -15.547 -3.274 11.042 1.00 94.12 153 LYS A O 1
ATOM 1237 N N . ILE A 1 154 ? -16.659 -5.237 11.037 1.00 94.25 154 ILE A N 1
ATOM 1238 C CA . ILE A 1 154 ? -15.733 -5.952 10.165 1.00 94.25 154 ILE A CA 1
ATOM 1239 C C . ILE A 1 154 ? -16.301 -5.893 8.748 1.00 94.25 154 ILE A C 1
ATOM 1241 O O . ILE A 1 154 ? -17.461 -6.242 8.517 1.00 94.25 154 ILE A O 1
ATOM 1245 N N . TYR A 1 155 ? -15.484 -5.446 7.806 1.00 94.88 155 TYR A N 1
ATOM 1246 C CA . TYR A 1 155 ? -15.800 -5.394 6.388 1.00 94.88 155 TYR A CA 1
ATOM 1247 C C . TYR A 1 155 ? -14.918 -6.365 5.633 1.00 94.88 155 TYR A C 1
ATOM 1249 O O . TYR A 1 155 ? -13.710 -6.380 5.826 1.00 94.88 155 TYR A O 1
ATOM 1257 N N . THR A 1 156 ? -15.513 -7.118 4.719 1.00 94.69 156 THR A N 1
ATOM 1258 C CA . THR A 1 156 ? -14.777 -8.005 3.819 1.00 94.69 156 THR A CA 1
ATOM 1259 C C . THR A 1 156 ? -14.813 -7.447 2.398 1.00 94.69 156 THR A C 1
ATOM 1261 O O . THR A 1 156 ? -15.836 -6.893 1.974 1.00 94.69 156 THR A O 1
ATOM 1264 N N . SER A 1 157 ? -13.708 -7.578 1.668 1.00 93.38 157 SER A N 1
ATOM 1265 C CA . SER A 1 157 ? -13.600 -7.194 0.262 1.00 93.38 157 SER A CA 1
ATOM 1266 C C . SER A 1 157 ? -14.562 -8.019 -0.609 1.00 93.38 157 SER A C 1
ATOM 1268 O O . SER A 1 157 ? -14.802 -9.210 -0.376 1.00 93.38 157 SER A O 1
ATOM 1270 N N . ASN A 1 158 ? -15.189 -7.357 -1.583 1.00 85.75 158 ASN A N 1
ATOM 1271 C CA . ASN A 1 158 ? -16.292 -7.912 -2.383 1.00 85.75 158 ASN A CA 1
ATOM 1272 C C . ASN A 1 158 ? -16.270 -7.446 -3.852 1.00 85.75 158 ASN A C 1
ATOM 1274 O O . ASN A 1 158 ? -17.302 -7.549 -4.523 1.00 85.75 158 ASN A O 1
ATOM 1278 N N . LEU A 1 159 ? -15.165 -6.843 -4.302 1.00 67.69 159 LEU A N 1
ATOM 1279 C CA . LEU A 1 159 ? -14.893 -6.615 -5.723 1.00 67.69 159 LEU A CA 1
ATOM 1280 C C . LEU A 1 159 ? -14.339 -7.885 -6.366 1.00 67.69 159 LEU A C 1
ATOM 1282 O O . LEU A 1 159 ? -13.625 -8.627 -5.654 1.00 67.69 159 LEU A O 1
#

Organism: Acanthoscelides obtectus (NCBI:txid200917)

pLDDT: mean 85.95, std 13.0, range [26.52, 96.88]

Secondary structure (DSSP, 8-state):
-PPPP-----PPP-----SSS------SS-----S-S----------------SB-SSS-EEEEE-TTSPPEEEEPPSB---HHHHHHHHHHHHHHH-HHHHHHHTT-HHHHEEEEEETTTTEEEEEESSEEEE-HHHHHHTT--SSEE-SSEEEE---

Solvent-accessible surface area (backbone atoms only — not comparable to full-atom values): 10170 Å² total; per-residue (Å²): 139,85,82,80,88,77,83,76,81,83,81,84,87,84,88,84,87,71,96,55,100,72,81,86,84,85,66,82,75,69,88,82,72,77,91,67,95,79,84,82,92,76,88,90,77,87,87,86,88,81,87,78,56,76,24,39,99,69,35,24,46,38,36,40,29,50,93,97,52,76,70,46,72,52,72,56,75,70,37,77,69,55,59,66,52,52,32,50,50,52,44,52,50,56,34,73,73,33,71,70,48,26,77,73,25,71,95,42,43,69,72,46,40,36,46,44,74,38,83,92,76,77,32,32,37,40,35,27,66,35,32,35,38,48,37,64,51,30,18,50,76,54,26,30,75,71,55,76,44,66,43,78,42,80,44,69,36,78,104

Mean predicted aligned error: 9.67 Å

Nearest PDB structures (foldseek):
  7f8f-assembly1_A-2  TM=2.072E-01  e=1.784E+00  Candidatus Odinarchaeum yellowstonii
  6vte-assembly1_A  TM=1.810E-01  e=1.029E+00  Naegleria gruberi